Protein AF-A0A3M1EVA7-F1 (afdb_monomer_lite)

Radius of gyration: 41.2 Å; chains: 1; bounding box: 86×58×119 Å

Sequence (160 aa):
MSAQLETLSRLSRLRRQELVERRVLRLIFLGLVVLSLAGLLYLTQASAVTTTTYEIQELQRQAQRLERRRDRLRADIARLTSPETVQARARALGFRASPPAEFLVVTEVPIMVQRPPTTSLPDRPPAPLEVLLSRTSNWLQTAMSLLPAPQRVEAGPAKP

pLDDT: mean 70.17, std 12.95, range [44.34, 92.75]

Structure (mmCIF, N/CA/C/O backbone):
data_AF-A0A3M1EVA7-F1
#
_entry.id   AF-A0A3M1EVA7-F1
#
loop_
_atom_site.group_PDB
_atom_site.id
_atom_site.type_symbol
_atom_site.label_atom_id
_atom_site.label_alt_id
_atom_site.label_comp_id
_atom_site.label_asym_id
_atom_site.label_entity_id
_atom_site.label_seq_id
_atom_site.pdbx_PDB_ins_code
_atom_site.Cartn_x
_atom_site.Cartn_y
_atom_site.Cartn_z
_atom_site.occupancy
_atom_site.B_iso_or_equiv
_atom_site.auth_seq_id
_atom_site.auth_comp_id
_atom_site.auth_asym_id
_atom_site.auth_atom_id
_atom_site.pdbx_PDB_model_num
ATOM 1 N N . MET A 1 1 ? 55.653 12.501 -69.036 1.00 51.69 1 MET A N 1
ATOM 2 C CA . MET A 1 1 ? 55.215 11.189 -68.495 1.00 51.69 1 MET A CA 1
ATOM 3 C C . MET A 1 1 ? 54.970 11.188 -66.977 1.00 51.69 1 MET A C 1
ATOM 5 O O . MET A 1 1 ? 54.458 10.204 -66.473 1.00 51.69 1 MET A O 1
ATOM 9 N N . SER A 1 2 ? 55.236 12.277 -66.244 1.00 55.84 2 SER A N 1
ATOM 10 C CA . SER A 1 2 ? 54.986 12.394 -64.793 1.00 55.84 2 SER A CA 1
ATOM 11 C C . SER A 1 2 ? 53.547 12.794 -64.415 1.00 55.84 2 SER A C 1
ATOM 13 O O . SER A 1 2 ? 53.065 12.395 -63.362 1.00 55.84 2 SER A O 1
ATOM 15 N N . ALA A 1 3 ? 52.816 13.502 -65.285 1.00 57.91 3 ALA A N 1
ATOM 16 C CA . ALA A 1 3 ? 51.458 13.990 -64.990 1.00 57.91 3 ALA A CA 1
ATOM 17 C C . ALA A 1 3 ? 50.367 12.894 -64.964 1.00 57.91 3 ALA A C 1
ATOM 19 O O . ALA A 1 3 ? 49.318 13.071 -64.352 1.00 57.91 3 ALA A O 1
ATOM 20 N N . GLN A 1 4 ? 50.605 11.744 -65.607 1.00 57.19 4 GLN A N 1
ATOM 21 C CA . GLN A 1 4 ? 49.646 10.628 -65.643 1.00 57.19 4 GLN A CA 1
ATOM 22 C C . GLN A 1 4 ? 49.675 9.764 -64.372 1.00 57.19 4 GLN A C 1
ATOM 24 O O . GLN A 1 4 ? 48.725 9.036 -64.099 1.00 57.19 4 GLN A O 1
ATOM 29 N N . LEU A 1 5 ? 50.744 9.853 -63.574 1.00 52.75 5 LEU A N 1
ATOM 30 C CA . LEU A 1 5 ? 50.867 9.093 -62.328 1.00 52.75 5 LEU A CA 1
ATOM 31 C C . LEU A 1 5 ? 50.160 9.787 -61.152 1.00 52.75 5 LEU A C 1
ATOM 33 O O . LEU A 1 5 ? 49.700 9.115 -60.230 1.00 52.75 5 LEU A O 1
ATOM 37 N N . GLU A 1 6 ? 49.978 11.110 -61.198 1.00 59.09 6 GLU A N 1
ATOM 38 C CA . GLU A 1 6 ? 49.252 11.841 -60.150 1.00 59.09 6 GLU A CA 1
ATOM 39 C C . GLU A 1 6 ? 47.734 11.642 -60.224 1.00 59.09 6 GLU A C 1
ATOM 41 O O . GLU A 1 6 ? 47.069 11.517 -59.189 1.00 59.09 6 GLU A O 1
ATOM 46 N N . THR A 1 7 ? 47.173 11.546 -61.432 1.00 60.09 7 THR A N 1
ATOM 47 C CA . THR A 1 7 ? 45.721 11.422 -61.645 1.00 60.09 7 THR A CA 1
ATOM 48 C C . THR A 1 7 ? 45.166 10.085 -61.156 1.00 60.09 7 THR A C 1
ATOM 50 O O . THR A 1 7 ? 44.075 10.041 -60.583 1.00 60.09 7 THR A O 1
ATOM 53 N N . LEU A 1 8 ? 45.940 9.004 -61.272 1.00 55.94 8 LEU A N 1
ATOM 54 C CA . LEU A 1 8 ? 45.525 7.670 -60.826 1.00 55.94 8 LEU A CA 1
ATOM 55 C C . LEU A 1 8 ? 45.467 7.538 -59.294 1.00 55.94 8 LEU A C 1
ATOM 57 O O . LEU A 1 8 ? 44.672 6.760 -58.766 1.00 55.94 8 LEU A O 1
ATOM 61 N N . SER A 1 9 ? 46.237 8.345 -58.559 1.00 60.62 9 SER A N 1
ATOM 62 C CA . SER A 1 9 ? 46.276 8.297 -57.090 1.00 60.62 9 SER A CA 1
ATOM 63 C C . SER A 1 9 ? 45.097 9.009 -56.405 1.00 60.62 9 SER A C 1
ATOM 65 O O . SER A 1 9 ? 44.775 8.711 -55.250 1.00 60.62 9 SER A O 1
ATOM 67 N N . ARG A 1 10 ? 44.429 9.937 -57.105 1.00 58.75 10 ARG A N 1
ATOM 68 C CA . ARG A 1 10 ? 43.279 10.689 -56.569 1.00 58.75 10 ARG A CA 1
ATOM 69 C C . ARG A 1 10 ? 41.976 9.896 -56.639 1.00 58.75 10 ARG A C 1
ATOM 71 O O . ARG A 1 10 ? 41.133 10.026 -55.756 1.00 58.75 10 ARG A O 1
ATOM 78 N N . LEU A 1 11 ? 41.834 9.026 -57.636 1.00 57.16 11 LEU A N 1
ATOM 79 C CA . LEU A 1 11 ? 40.595 8.282 -57.881 1.00 57.16 11 LEU A CA 1
ATOM 80 C C . LEU A 1 11 ? 40.345 7.148 -56.872 1.00 57.16 11 LEU A C 1
ATOM 82 O O . LEU A 1 11 ? 39.197 6.786 -56.624 1.00 57.16 11 LEU A O 1
ATOM 86 N N . SER A 1 12 ? 41.385 6.609 -56.229 1.00 58.38 12 SER A N 1
ATOM 87 C CA . SER A 1 12 ? 41.237 5.476 -55.301 1.00 58.38 12 SER A CA 1
ATOM 88 C C . SER A 1 12 ? 40.763 5.867 -53.895 1.00 58.38 12 SER A C 1
ATOM 90 O O . SER A 1 12 ? 40.215 5.024 -53.180 1.00 58.38 12 SER A O 1
ATOM 92 N N . ARG A 1 13 ? 40.915 7.136 -53.489 1.00 56.66 13 ARG A N 1
ATOM 93 C CA . ARG A 1 13 ? 40.518 7.602 -52.144 1.00 56.66 13 ARG A CA 1
ATOM 94 C C . ARG A 1 13 ? 39.012 7.808 -51.999 1.00 56.66 13 ARG A C 1
ATOM 96 O O . ARG A 1 13 ? 38.491 7.664 -50.899 1.00 56.66 13 ARG A O 1
ATOM 103 N N . LEU A 1 14 ? 38.309 8.054 -53.102 1.00 55.19 14 LEU A N 1
ATOM 104 C CA . LEU A 1 14 ? 36.872 8.338 -53.085 1.00 55.19 14 LEU A CA 1
ATOM 105 C C . LEU A 1 14 ? 36.014 7.068 -52.944 1.00 55.19 14 LEU A C 1
ATOM 107 O O . LEU A 1 14 ? 34.933 7.113 -52.372 1.00 55.19 14 LEU A O 1
ATOM 111 N N . ARG A 1 15 ? 36.516 5.896 -53.362 1.00 54.28 15 ARG A N 1
ATOM 112 C CA . ARG A 1 15 ? 35.738 4.640 -53.326 1.00 54.28 15 ARG A CA 1
ATOM 113 C C . ARG A 1 15 ? 35.683 3.972 -51.947 1.00 54.28 15 ARG A C 1
ATOM 115 O O . ARG A 1 15 ? 34.758 3.219 -51.662 1.00 54.28 15 ARG A O 1
ATOM 122 N N . ARG A 1 16 ? 36.665 4.238 -51.074 1.00 52.88 16 ARG A N 1
ATOM 123 C CA . ARG A 1 16 ? 36.650 3.747 -49.680 1.00 52.88 16 ARG A CA 1
ATOM 124 C C . ARG A 1 16 ? 35.716 4.555 -48.774 1.00 52.88 16 ARG A C 1
ATOM 126 O O . ARG A 1 16 ? 35.327 4.030 -47.735 1.00 52.88 16 ARG A O 1
ATOM 133 N N . GLN A 1 17 ? 35.340 5.781 -49.151 1.00 53.94 17 GLN A N 1
ATOM 134 C CA . GLN A 1 17 ? 34.473 6.625 -48.322 1.00 53.94 17 GLN A CA 1
ATOM 135 C C . GLN A 1 17 ? 33.008 6.165 -48.335 1.00 53.94 17 GLN A C 1
ATOM 137 O O . GLN A 1 17 ? 32.419 6.054 -47.263 1.00 53.94 17 GLN A O 1
ATOM 142 N N . GLU A 1 18 ? 32.458 5.754 -49.485 1.00 54.94 18 GLU A N 1
ATOM 143 C CA . GLU A 1 18 ? 31.036 5.361 -49.580 1.00 54.94 18 GLU A CA 1
ATOM 144 C C . GLU A 1 18 ? 30.661 4.152 -48.700 1.00 54.94 18 GLU A C 1
ATOM 146 O O . GLU A 1 18 ? 29.542 4.041 -48.194 1.00 54.94 18 GLU A O 1
ATOM 151 N N . LEU A 1 19 ? 31.595 3.219 -48.493 1.00 54.34 19 LEU A N 1
ATOM 152 C CA . LEU A 1 19 ? 31.342 2.012 -47.699 1.00 54.34 19 LEU A CA 1
ATOM 153 C C . LEU A 1 19 ? 31.476 2.265 -46.195 1.00 54.34 19 LEU A C 1
ATOM 155 O O . LEU A 1 19 ? 30.742 1.662 -45.405 1.00 54.34 19 LEU A O 1
ATOM 159 N N . VAL A 1 20 ? 32.388 3.159 -45.797 1.00 58.84 20 VAL A N 1
ATOM 160 C CA . VAL A 1 20 ? 32.536 3.574 -44.398 1.00 58.84 20 VAL A CA 1
ATOM 161 C C . VAL A 1 20 ? 31.339 4.423 -43.986 1.00 58.84 20 VAL A C 1
ATOM 163 O O . VAL A 1 20 ? 30.778 4.158 -42.926 1.00 58.84 20 VAL A O 1
ATOM 166 N N . GLU A 1 21 ? 30.859 5.329 -44.842 1.00 63.62 21 GLU A N 1
ATOM 167 C CA . GLU A 1 21 ? 29.641 6.106 -44.577 1.00 63.62 21 GLU A CA 1
ATOM 168 C C . GLU A 1 21 ? 28.433 5.204 -44.334 1.00 63.62 21 GLU A C 1
ATOM 170 O O . GLU A 1 21 ? 27.776 5.328 -43.306 1.00 63.62 21 GLU A O 1
ATOM 175 N N . ARG A 1 22 ? 28.180 4.209 -45.195 1.00 70.44 22 ARG A N 1
ATOM 176 C CA . ARG A 1 22 ? 27.049 3.279 -44.999 1.00 70.44 22 ARG A CA 1
ATOM 177 C C . ARG A 1 22 ? 27.186 2.403 -43.754 1.00 70.44 22 ARG A C 1
ATOM 179 O O . ARG A 1 22 ? 26.182 1.896 -43.246 1.00 70.44 22 ARG A O 1
ATOM 186 N N . ARG A 1 23 ? 28.411 2.143 -43.290 1.00 77.06 23 ARG A N 1
ATOM 187 C CA . ARG A 1 23 ? 28.658 1.366 -42.066 1.00 77.06 23 ARG A CA 1
ATOM 188 C C . ARG A 1 23 ? 28.474 2.236 -40.826 1.00 77.06 23 ARG A C 1
ATOM 190 O O . ARG A 1 23 ? 27.813 1.801 -39.890 1.00 77.06 23 ARG A O 1
ATOM 197 N N . VAL A 1 24 ? 28.983 3.463 -40.857 1.00 82.88 24 VAL A N 1
ATOM 198 C CA . VAL A 1 24 ? 28.840 4.447 -39.779 1.00 82.88 24 VAL A CA 1
ATOM 199 C C . VAL A 1 24 ? 27.384 4.894 -39.648 1.00 82.88 24 VAL A C 1
ATOM 201 O O . VAL A 1 24 ? 26.859 4.855 -38.541 1.00 82.88 24 VAL A O 1
ATOM 204 N N . LEU A 1 25 ? 26.681 5.182 -40.751 1.00 83.19 25 LEU A N 1
ATOM 205 C CA . LEU A 1 25 ? 25.242 5.478 -40.726 1.00 83.19 25 LEU A CA 1
ATOM 206 C C . LEU A 1 25 ? 24.436 4.325 -40.123 1.00 83.19 25 LEU A C 1
ATOM 208 O O . LEU A 1 25 ? 23.551 4.565 -39.309 1.00 83.19 25 LEU A O 1
ATOM 212 N N . ARG A 1 26 ? 24.747 3.070 -40.482 1.00 86.62 26 ARG A N 1
ATOM 213 C CA . ARG A 1 26 ? 24.067 1.906 -39.891 1.00 86.62 26 ARG A CA 1
ATOM 214 C C . ARG A 1 26 ? 24.324 1.779 -38.394 1.00 86.62 26 ARG A C 1
ATOM 216 O O . ARG A 1 26 ? 23.392 1.465 -37.664 1.00 86.62 26 ARG A O 1
ATOM 223 N N . LEU A 1 27 ? 25.550 2.030 -37.935 1.00 88.62 27 LEU A N 1
ATOM 224 C CA . LEU A 1 27 ? 25.883 1.989 -36.509 1.00 88.62 27 LEU A CA 1
ATOM 225 C C . LEU A 1 27 ? 25.200 3.116 -35.728 1.00 88.62 27 LEU A C 1
ATOM 227 O O . LEU A 1 27 ? 24.665 2.861 -34.655 1.00 88.62 27 LEU A O 1
ATOM 231 N N . ILE A 1 28 ? 25.160 4.330 -36.282 1.00 90.31 28 ILE A N 1
ATOM 232 C CA . ILE A 1 28 ? 24.445 5.464 -35.683 1.00 90.31 28 ILE A CA 1
ATOM 233 C C . ILE A 1 28 ? 22.948 5.164 -35.612 1.00 90.31 28 ILE A C 1
ATOM 235 O O . ILE A 1 28 ? 22.348 5.341 -34.558 1.00 90.31 28 ILE A O 1
ATOM 239 N N . PHE A 1 29 ? 22.354 4.661 -36.697 1.00 91.94 29 PHE A N 1
ATOM 240 C CA . PHE A 1 29 ? 20.937 4.303 -36.729 1.00 91.94 29 PHE A CA 1
ATOM 241 C C . PHE A 1 29 ? 20.609 3.204 -35.715 1.00 91.94 29 PHE A C 1
ATOM 243 O O . PHE A 1 29 ? 19.659 3.342 -34.951 1.00 91.94 29 PHE A O 1
ATOM 250 N N . LEU A 1 30 ? 21.428 2.150 -35.644 1.00 90.94 30 LEU A N 1
ATOM 251 C CA . LEU A 1 30 ? 21.266 1.088 -34.652 1.00 90.94 30 LEU A CA 1
ATOM 252 C C . LEU A 1 30 ? 21.391 1.633 -33.223 1.00 90.94 30 LEU A C 1
ATOM 254 O O . LEU A 1 30 ? 20.573 1.298 -32.372 1.00 90.94 30 LEU A O 1
ATOM 258 N N . GLY A 1 31 ? 22.368 2.508 -32.970 1.00 92.75 31 GLY A N 1
ATOM 259 C CA . GLY A 1 31 ? 22.528 3.184 -31.684 1.00 92.75 31 GLY A CA 1
ATOM 260 C C . GLY A 1 31 ? 21.310 4.030 -31.314 1.00 92.75 31 GLY A C 1
ATOM 261 O O . GLY A 1 31 ? 20.834 3.948 -30.184 1.00 92.75 31 GLY A O 1
ATOM 262 N N . LEU A 1 32 ? 20.753 4.778 -32.272 1.00 92.75 32 LEU A N 1
ATOM 263 C CA . LEU A 1 32 ? 19.539 5.571 -32.079 1.00 92.75 32 LEU A CA 1
ATOM 264 C C . LEU A 1 32 ? 18.326 4.691 -31.771 1.00 92.75 32 LEU A C 1
ATOM 266 O O . LEU A 1 32 ? 17.549 5.021 -30.881 1.00 92.75 32 LEU A O 1
ATOM 270 N N . VAL A 1 33 ? 18.172 3.571 -32.482 1.00 91.06 33 VAL A N 1
ATOM 271 C CA . VAL A 1 33 ? 17.088 2.609 -32.249 1.00 91.06 33 VAL A CA 1
ATOM 272 C C . VAL A 1 33 ? 17.212 2.003 -30.858 1.00 91.06 33 VAL A C 1
ATOM 274 O O . VAL A 1 33 ? 16.230 1.994 -30.129 1.00 91.06 33 VAL A O 1
ATOM 277 N N . VAL A 1 34 ? 18.403 1.556 -30.451 1.00 90.69 34 VAL A N 1
ATOM 278 C CA . VAL A 1 34 ? 18.630 0.997 -29.107 1.00 90.69 34 VAL A CA 1
ATOM 279 C C . VAL A 1 34 ? 18.372 2.044 -28.025 1.00 90.69 34 VAL A C 1
ATOM 281 O O . VAL A 1 34 ? 17.703 1.740 -27.042 1.00 90.69 34 VAL A O 1
ATOM 284 N N . LEU A 1 35 ? 18.843 3.279 -28.209 1.00 91.25 35 LEU A N 1
ATOM 285 C CA . LEU A 1 35 ? 18.621 4.365 -27.256 1.00 91.25 35 LEU A CA 1
ATOM 286 C C . LEU A 1 35 ? 17.143 4.763 -27.181 1.00 91.25 35 LEU A C 1
ATOM 288 O O . LEU A 1 35 ? 16.625 4.989 -26.093 1.00 91.25 35 LEU A O 1
ATOM 292 N N . SER A 1 36 ? 16.450 4.806 -28.319 1.00 87.94 36 SER A N 1
ATOM 293 C CA . SER A 1 36 ? 15.012 5.061 -28.384 1.00 87.94 36 SER A CA 1
ATOM 294 C C . SER A 1 36 ? 14.224 3.930 -27.729 1.00 87.94 36 SER A C 1
ATOM 296 O O . SER A 1 36 ? 13.310 4.207 -26.964 1.00 87.94 36 SER A O 1
ATOM 298 N N . LEU A 1 37 ? 14.619 2.672 -27.937 1.00 85.00 37 LEU A N 1
ATOM 299 C CA . LEU A 1 37 ? 13.996 1.511 -27.307 1.00 85.00 37 LEU A CA 1
ATOM 300 C C . LEU A 1 37 ? 14.245 1.492 -25.796 1.00 85.00 37 LEU A C 1
ATOM 302 O O . LEU A 1 37 ? 13.322 1.221 -25.036 1.00 85.00 37 LEU A O 1
ATOM 306 N N . ALA A 1 38 ? 15.455 1.837 -25.350 1.00 82.69 38 ALA A N 1
ATOM 307 C CA . ALA A 1 38 ? 15.786 2.002 -23.937 1.00 82.69 38 ALA A CA 1
ATOM 308 C C . ALA A 1 38 ? 15.018 3.175 -23.312 1.00 82.69 38 ALA A C 1
ATOM 310 O O . ALA A 1 38 ? 14.510 3.051 -22.203 1.00 82.69 38 ALA A O 1
ATOM 311 N N . GLY A 1 39 ? 14.879 4.285 -24.040 1.00 81.75 39 GLY A N 1
ATOM 312 C CA . GLY A 1 39 ? 14.083 5.441 -23.642 1.00 81.75 39 GLY A CA 1
ATOM 313 C C . GLY A 1 39 ? 12.595 5.116 -23.552 1.00 81.75 39 GLY A C 1
ATOM 314 O O . GLY A 1 39 ? 11.966 5.472 -22.565 1.00 81.75 39 GLY A O 1
ATOM 315 N N . LEU A 1 40 ? 12.039 4.380 -24.519 1.00 79.12 40 LEU A N 1
ATOM 316 C CA . LEU A 1 40 ? 10.664 3.878 -24.478 1.00 79.12 40 LEU A CA 1
ATOM 317 C C . LEU A 1 40 ? 10.480 2.895 -23.327 1.00 79.12 40 LEU A C 1
ATOM 319 O O . LEU A 1 40 ? 9.498 3.000 -22.607 1.00 79.12 40 LEU A O 1
ATOM 323 N N . LEU A 1 41 ? 11.423 1.978 -23.110 1.00 74.50 41 LEU A N 1
ATOM 324 C CA . LEU A 1 41 ? 11.364 1.026 -22.006 1.00 74.50 41 LEU A CA 1
ATOM 325 C C . LEU A 1 41 ? 11.404 1.754 -20.658 1.00 74.50 41 LEU A C 1
ATOM 327 O O . LEU A 1 41 ? 10.577 1.484 -19.791 1.00 74.50 41 LEU A O 1
ATOM 331 N N . TYR A 1 42 ? 12.292 2.736 -20.510 1.00 74.00 42 TYR A N 1
ATOM 332 C CA . TYR A 1 42 ? 12.360 3.611 -19.342 1.00 74.00 42 TYR A CA 1
ATOM 333 C C . TYR A 1 42 ? 11.072 4.423 -19.166 1.00 74.00 42 TYR A C 1
ATOM 335 O O . TYR A 1 42 ? 10.550 4.526 -18.060 1.00 74.00 42 TYR A O 1
ATOM 343 N N . LEU A 1 43 ? 10.495 4.931 -20.256 1.00 62.75 43 LEU A N 1
ATOM 344 C CA . LEU A 1 43 ? 9.239 5.673 -20.229 1.00 62.75 43 LEU A CA 1
ATOM 345 C C . LEU A 1 43 ? 8.048 4.767 -19.895 1.00 62.75 43 LEU A C 1
ATOM 347 O O . LEU A 1 43 ? 7.146 5.198 -19.185 1.00 62.75 43 LEU A O 1
ATOM 351 N N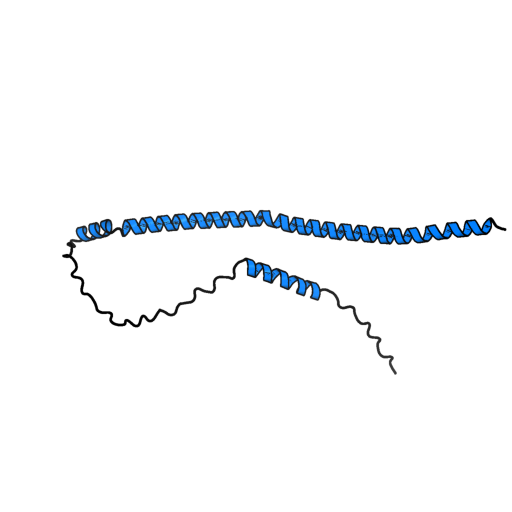 . THR A 1 44 ? 8.047 3.504 -20.329 1.00 59.59 44 THR A N 1
ATOM 352 C CA . THR A 1 44 ? 7.045 2.507 -19.919 1.00 59.59 44 THR A CA 1
ATOM 353 C C . THR A 1 44 ? 7.232 2.072 -18.466 1.00 59.59 44 THR A C 1
ATOM 355 O O . THR A 1 44 ? 6.235 1.890 -17.771 1.00 59.59 44 THR A O 1
ATOM 358 N N . GLN A 1 45 ? 8.472 2.008 -17.958 1.00 47.84 45 GLN A N 1
ATOM 359 C CA . GLN A 1 45 ? 8.735 1.843 -16.523 1.00 47.84 45 GLN A CA 1
ATOM 360 C C . GLN A 1 45 ? 8.220 3.049 -15.726 1.00 47.84 45 GLN A C 1
ATOM 362 O O . GLN A 1 45 ? 7.581 2.864 -14.695 1.00 47.84 45 GLN A O 1
ATOM 367 N N . ALA A 1 46 ? 8.410 4.272 -16.231 1.00 52.66 46 ALA A N 1
ATOM 368 C CA . ALA A 1 46 ? 7.860 5.486 -15.631 1.00 52.66 46 ALA A CA 1
ATOM 369 C C . ALA A 1 46 ? 6.325 5.569 -15.760 1.00 52.66 46 ALA A C 1
ATOM 371 O O . ALA A 1 46 ? 5.660 6.096 -14.872 1.00 52.66 46 ALA A O 1
ATOM 372 N N . SER A 1 47 ? 5.740 4.998 -16.816 1.00 44.34 47 SER A N 1
ATOM 373 C CA . SER A 1 47 ? 4.286 5.008 -17.051 1.00 44.34 47 SER A CA 1
ATOM 374 C C . SER A 1 47 ? 3.538 3.951 -16.233 1.00 44.34 47 SER A C 1
ATOM 376 O O . SER A 1 47 ? 2.342 4.099 -15.994 1.00 44.34 47 SER A O 1
ATOM 378 N N . ALA A 1 48 ? 4.226 2.923 -15.723 1.00 45.97 48 ALA A N 1
ATOM 379 C CA . ALA A 1 48 ? 3.657 1.991 -14.747 1.00 45.97 48 ALA A CA 1
ATOM 380 C C . ALA A 1 48 ? 3.507 2.609 -13.338 1.00 45.97 48 ALA A C 1
ATOM 382 O O . ALA A 1 48 ? 2.837 2.039 -12.474 1.00 45.97 48 ALA A O 1
ATOM 383 N N . VAL A 1 49 ? 4.089 3.789 -13.089 1.00 47.53 49 VAL A N 1
ATOM 384 C CA . VAL A 1 49 ? 4.010 4.472 -11.787 1.00 47.53 49 VAL A CA 1
ATOM 385 C C . VAL A 1 49 ? 2.667 5.189 -11.597 1.00 47.53 49 VAL A C 1
ATOM 387 O O . VAL A 1 49 ? 2.225 5.374 -10.462 1.00 47.53 49 VAL A O 1
ATOM 390 N N . THR A 1 50 ? 1.952 5.535 -12.670 1.00 46.06 50 THR A N 1
ATOM 391 C CA . THR A 1 50 ? 0.709 6.312 -12.545 1.00 46.06 50 THR A CA 1
ATOM 392 C C . THR A 1 50 ? -0.490 5.454 -12.135 1.00 46.06 50 THR A C 1
ATOM 394 O O . THR A 1 50 ? -1.245 5.874 -11.266 1.00 46.06 50 THR A O 1
ATOM 397 N N . THR A 1 51 ? -0.652 4.232 -12.649 1.00 49.44 51 THR A N 1
ATOM 398 C CA . THR A 1 51 ? -1.755 3.330 -12.246 1.00 49.44 51 THR A CA 1
ATOM 399 C C . THR A 1 51 ? -1.499 2.634 -10.909 1.00 49.44 51 THR A C 1
ATOM 401 O O . THR A 1 51 ? -2.407 2.548 -10.083 1.00 49.44 51 THR A O 1
ATOM 404 N N . THR A 1 52 ? -0.252 2.241 -10.631 1.00 54.16 52 THR A N 1
ATOM 405 C CA . THR A 1 52 ? 0.119 1.575 -9.367 1.00 54.16 52 THR A CA 1
ATOM 406 C C . THR A 1 52 ? -0.063 2.500 -8.155 1.00 54.16 52 THR A C 1
ATOM 408 O O . THR A 1 52 ? -0.464 2.060 -7.080 1.00 54.16 52 THR A O 1
ATOM 411 N N . THR A 1 53 ? 0.158 3.810 -8.320 1.00 58.66 53 THR A N 1
ATOM 412 C CA . THR A 1 53 ? -0.033 4.785 -7.232 1.00 58.66 53 THR A CA 1
ATOM 413 C C . THR A 1 53 ? -1.504 4.917 -6.825 1.00 58.66 53 THR A C 1
ATOM 415 O O . THR A 1 53 ? -1.794 5.027 -5.634 1.00 58.66 53 THR A O 1
ATOM 418 N N . TYR A 1 54 ? -2.444 4.858 -7.775 1.00 61.56 54 TYR A N 1
ATOM 419 C CA . TYR A 1 54 ? -3.874 4.931 -7.455 1.00 61.56 54 TYR A CA 1
ATOM 420 C C . TYR A 1 54 ? -4.364 3.694 -6.702 1.00 61.56 54 TYR A C 1
ATOM 422 O O . TYR A 1 54 ? -5.088 3.835 -5.717 1.00 61.56 54 TYR A O 1
ATOM 430 N N . GLU A 1 55 ? -3.933 2.498 -7.105 1.00 66.38 55 GLU A N 1
ATOM 431 C CA . GLU A 1 55 ? -4.291 1.260 -6.404 1.00 66.38 55 GLU A CA 1
ATOM 432 C C . GLU A 1 55 ? -3.722 1.228 -4.981 1.00 66.38 55 GLU A C 1
ATOM 434 O O . GLU A 1 55 ? -4.436 0.894 -4.035 1.00 66.38 55 GLU A O 1
ATOM 439 N N . ILE A 1 56 ? -2.472 1.666 -4.794 1.00 73.44 56 ILE A N 1
ATOM 440 C CA . ILE A 1 56 ? -1.861 1.783 -3.463 1.00 73.44 56 ILE A CA 1
ATOM 441 C C . ILE A 1 56 ? -2.630 2.787 -2.597 1.00 73.44 56 ILE A C 1
ATOM 443 O O . ILE A 1 56 ? -2.919 2.496 -1.434 1.00 73.44 56 ILE A O 1
ATOM 447 N N . GLN A 1 57 ? -2.990 3.953 -3.139 1.00 70.00 57 GLN A N 1
ATOM 448 C CA . GLN A 1 57 ? -3.755 4.955 -2.394 1.00 70.00 57 GLN A CA 1
ATOM 449 C C . GLN A 1 57 ? -5.149 4.447 -2.015 1.00 70.00 57 GLN A C 1
ATOM 451 O O . GLN A 1 57 ? -5.610 4.700 -0.899 1.00 70.00 57 GLN A O 1
ATOM 456 N N . GLU A 1 58 ? -5.823 3.716 -2.902 1.00 81.88 58 GLU A N 1
ATOM 457 C CA . GLU A 1 58 ? -7.140 3.157 -2.603 1.00 81.88 58 GLU A CA 1
ATOM 458 C C . GLU A 1 58 ? -7.057 2.055 -1.539 1.00 81.88 58 GLU A C 1
ATOM 460 O O . GLU A 1 58 ? -7.822 2.080 -0.571 1.00 81.88 58 GLU A O 1
ATOM 465 N N . LEU A 1 59 ? -6.071 1.157 -1.629 1.00 82.44 59 LEU A N 1
ATOM 466 C CA . LEU A 1 59 ? -5.825 0.132 -0.610 1.00 82.44 59 LEU A CA 1
ATOM 467 C C . LEU A 1 59 ? -5.470 0.744 0.754 1.00 82.44 59 LEU A C 1
ATOM 469 O O . LEU A 1 59 ? -5.984 0.300 1.782 1.00 82.44 59 LEU A O 1
ATOM 473 N N . GLN A 1 60 ? -4.665 1.809 0.787 1.00 82.62 60 GLN A N 1
ATOM 474 C CA . GLN A 1 60 ? -4.355 2.536 2.025 1.00 82.62 60 GLN A CA 1
ATOM 475 C C . GLN A 1 60 ? -5.600 3.188 2.638 1.00 82.62 60 GLN A C 1
ATOM 477 O O . GLN A 1 60 ? -5.812 3.104 3.852 1.00 82.62 60 GLN A O 1
ATOM 482 N N . ARG A 1 61 ? -6.467 3.792 1.817 1.00 88.62 61 ARG A N 1
ATOM 483 C CA . ARG A 1 61 ? -7.748 4.345 2.289 1.00 88.62 61 ARG A CA 1
ATOM 484 C C . ARG A 1 61 ? -8.659 3.250 2.833 1.00 88.62 61 ARG A C 1
ATOM 486 O O . ARG A 1 61 ? -9.312 3.455 3.857 1.00 88.62 61 ARG A O 1
ATOM 493 N N . GLN A 1 62 ? -8.713 2.089 2.184 1.00 87.69 62 GLN A N 1
ATOM 494 C CA . GLN A 1 62 ? -9.472 0.936 2.674 1.00 87.69 62 GLN A CA 1
ATOM 495 C C . GLN A 1 62 ? -8.937 0.440 4.020 1.00 87.69 62 GLN A C 1
ATOM 497 O O . GLN A 1 62 ? -9.726 0.301 4.956 1.00 87.69 62 GLN A O 1
ATOM 502 N N . ALA A 1 63 ? -7.621 0.272 4.156 1.00 85.69 63 ALA A N 1
ATOM 503 C CA . ALA A 1 63 ? -6.985 -0.115 5.412 1.00 85.69 63 ALA A CA 1
ATOM 504 C C . ALA A 1 63 ? -7.308 0.871 6.548 1.00 85.69 63 ALA A C 1
ATOM 506 O O . ALA A 1 63 ? -7.795 0.455 7.599 1.00 85.69 63 ALA A O 1
ATOM 507 N N . GLN A 1 64 ? -7.166 2.180 6.308 1.00 90.00 64 GLN A N 1
ATOM 508 C CA . GLN A 1 64 ? -7.517 3.202 7.301 1.00 90.00 64 GLN A CA 1
ATOM 509 C C . GLN A 1 64 ? -9.002 3.171 7.686 1.00 90.00 64 GLN A C 1
ATOM 511 O O . GLN A 1 64 ? -9.344 3.358 8.856 1.00 90.00 64 GLN A O 1
ATOM 516 N N . ARG A 1 65 ? -9.911 2.933 6.729 1.00 91.12 65 ARG A N 1
ATOM 517 C CA . ARG A 1 65 ? -11.349 2.791 7.018 1.00 91.12 65 ARG A CA 1
ATOM 518 C C . ARG A 1 65 ? -11.628 1.577 7.906 1.00 91.12 65 ARG A C 1
ATOM 520 O O . ARG A 1 65 ? -12.417 1.687 8.847 1.00 91.12 65 ARG A O 1
ATOM 527 N N . LEU A 1 66 ? -10.983 0.445 7.631 1.00 90.88 66 LEU A N 1
ATOM 528 C CA . LEU A 1 66 ? -11.127 -0.773 8.431 1.00 90.88 66 LEU A CA 1
ATOM 529 C C . LEU A 1 66 ? -10.570 -0.595 9.846 1.00 90.88 66 LEU A C 1
ATOM 531 O O . LEU A 1 66 ? -11.220 -1.000 10.808 1.00 90.88 66 LEU A O 1
ATOM 535 N N . GLU A 1 67 ? -9.415 0.046 9.984 1.00 87.38 67 GLU A N 1
ATOM 536 C CA . GLU A 1 67 ? -8.774 0.264 11.281 1.00 87.38 67 GLU A CA 1
ATOM 537 C C . GLU A 1 67 ? -9.621 1.163 12.188 1.00 87.38 67 GLU A C 1
ATOM 539 O O . GLU A 1 67 ? -9.940 0.781 13.315 1.00 87.38 67 GLU A O 1
ATOM 544 N N . ARG A 1 68 ? -10.146 2.271 11.648 1.00 89.31 68 ARG A N 1
ATOM 545 C CA . ARG A 1 68 ? -11.110 3.124 12.367 1.00 89.31 68 ARG A CA 1
ATOM 546 C C . ARG A 1 68 ? -12.353 2.350 12.808 1.00 89.31 68 ARG A C 1
ATOM 548 O O . ARG A 1 68 ? -12.864 2.570 13.906 1.00 89.31 68 ARG A O 1
ATOM 555 N N . ARG A 1 69 ? -12.858 1.441 11.965 1.00 89.19 69 ARG A N 1
ATOM 556 C CA . ARG A 1 69 ? -14.029 0.618 12.299 1.00 89.19 69 ARG A CA 1
ATOM 557 C C . ARG A 1 69 ? -13.716 -0.380 13.410 1.00 89.19 69 ARG A C 1
ATOM 559 O O . ARG A 1 69 ? -14.532 -0.537 14.316 1.00 89.19 69 ARG A O 1
ATOM 566 N N . ARG A 1 70 ? -12.543 -1.014 13.369 1.00 87.50 70 ARG A N 1
ATOM 567 C CA . ARG A 1 70 ? -12.065 -1.911 14.429 1.00 87.50 70 ARG A CA 1
ATOM 568 C C . ARG A 1 70 ? -11.962 -1.174 15.760 1.00 87.50 70 ARG A C 1
ATOM 570 O O . ARG A 1 70 ? -12.436 -1.685 16.770 1.00 87.50 70 ARG A O 1
ATOM 577 N N . ASP A 1 71 ? -11.364 0.009 15.760 1.00 86.44 71 ASP A N 1
ATOM 578 C CA . ASP A 1 71 ? -11.132 0.764 16.990 1.00 86.44 71 ASP A CA 1
ATOM 579 C C . ASP A 1 71 ? -12.446 1.271 17.594 1.00 86.44 71 ASP A C 1
ATOM 581 O O . ASP A 1 71 ? -12.642 1.175 18.805 1.00 86.44 71 ASP A O 1
ATOM 585 N N . ARG A 1 72 ? -13.405 1.681 16.753 1.00 91.06 72 ARG A N 1
ATOM 586 C CA . ARG A 1 72 ? -14.771 1.988 17.198 1.00 91.06 72 ARG A CA 1
ATOM 587 C C . ARG A 1 72 ? -15.449 0.779 17.844 1.00 91.06 72 ARG A C 1
ATOM 589 O O . ARG A 1 72 ? -15.948 0.894 18.955 1.00 91.06 72 ARG A O 1
ATOM 596 N N . LEU A 1 73 ? -15.412 -0.384 17.191 1.00 88.94 73 LEU A N 1
ATOM 597 C CA . LEU A 1 73 ? -16.002 -1.611 17.739 1.00 88.94 73 LEU A CA 1
ATOM 598 C C . LEU A 1 73 ? -15.345 -2.026 19.061 1.00 88.94 73 LEU A C 1
ATOM 600 O O . LEU A 1 73 ? -16.035 -2.446 19.984 1.00 88.94 73 LEU A O 1
ATOM 604 N N . ARG A 1 74 ? -14.021 -1.882 19.185 1.00 82.75 74 ARG A N 1
ATOM 605 C CA . ARG A 1 74 ? -13.313 -2.133 20.449 1.00 82.75 74 ARG A CA 1
ATOM 606 C C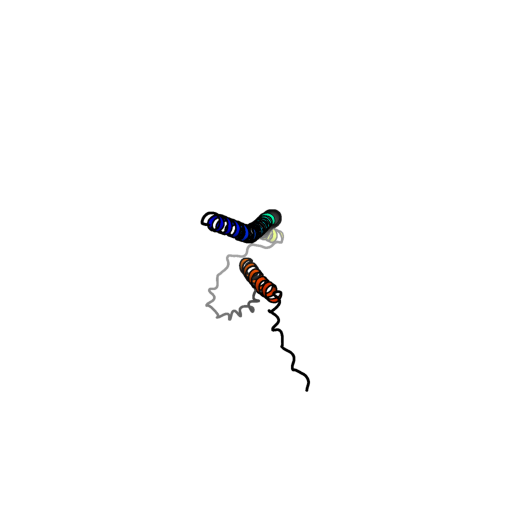 . ARG A 1 74 ? -13.755 -1.178 21.550 1.00 82.75 74 ARG A C 1
ATOM 608 O O . ARG A 1 74 ? -13.956 -1.626 22.675 1.00 82.75 74 ARG A O 1
ATOM 615 N N . ALA A 1 75 ? -13.930 0.104 21.237 1.00 86.81 75 ALA A N 1
ATOM 616 C CA . ALA A 1 75 ? -14.448 1.077 22.191 1.00 86.81 75 ALA A CA 1
ATOM 617 C C . ALA A 1 75 ? -15.886 0.738 22.621 1.00 86.81 75 ALA A C 1
ATOM 619 O O . ALA A 1 75 ? -16.202 0.828 23.807 1.00 86.81 75 ALA A O 1
ATOM 620 N N . ASP A 1 76 ? -16.732 0.290 21.692 1.00 85.44 76 ASP A N 1
ATOM 621 C CA . ASP A 1 76 ? -18.105 -0.133 21.988 1.00 85.44 76 ASP A CA 1
ATOM 622 C C . ASP A 1 76 ? -18.127 -1.381 22.888 1.00 85.44 76 ASP A C 1
ATOM 624 O O . ASP A 1 76 ? -18.851 -1.412 23.884 1.00 85.44 76 ASP A O 1
ATOM 628 N N . ILE A 1 77 ? -17.276 -2.378 22.614 1.00 84.25 77 ILE A N 1
ATOM 629 C CA . ILE A 1 77 ? -17.109 -3.560 23.476 1.00 84.25 77 ILE A CA 1
ATOM 630 C C . ILE A 1 77 ? -16.631 -3.150 24.867 1.00 84.25 77 ILE A C 1
ATOM 632 O O . ILE A 1 77 ? -17.187 -3.618 25.857 1.00 84.25 77 ILE A O 1
ATOM 636 N N . ALA A 1 78 ? -15.627 -2.277 24.960 1.00 82.44 78 ALA A N 1
ATOM 637 C CA . ALA A 1 78 ? -15.107 -1.810 26.240 1.00 82.44 78 ALA A CA 1
ATOM 638 C C . ALA A 1 78 ? -16.172 -1.057 27.049 1.00 82.44 78 ALA A C 1
ATOM 640 O O . ALA A 1 78 ? -16.236 -1.224 28.262 1.00 82.44 78 ALA A O 1
ATOM 641 N N . ARG A 1 79 ? -17.042 -0.278 26.390 1.00 78.25 79 ARG A N 1
ATOM 642 C CA . ARG A 1 79 ? -18.187 0.383 27.036 1.00 78.25 79 ARG A CA 1
ATOM 643 C C . ARG A 1 79 ? -19.211 -0.630 27.539 1.00 78.25 79 ARG A C 1
ATOM 645 O O . ARG A 1 79 ? -19.608 -0.557 28.693 1.00 78.25 79 ARG A O 1
ATOM 652 N N . LEU A 1 80 ? -19.612 -1.589 26.705 1.00 77.56 80 LEU A N 1
ATOM 653 C CA . LEU A 1 80 ? -20.622 -2.593 27.065 1.00 77.56 80 LEU A CA 1
ATOM 654 C C . LEU A 1 80 ? -20.127 -3.593 28.119 1.00 77.56 80 LEU A C 1
ATOM 656 O O . LEU A 1 80 ? -20.909 -4.069 28.938 1.00 77.56 80 LEU A O 1
ATOM 660 N N . THR A 1 81 ? -18.832 -3.899 28.095 1.00 73.50 81 THR A N 1
ATOM 661 C CA . THR A 1 81 ? -18.162 -4.831 29.015 1.00 73.50 81 THR A CA 1
ATOM 662 C C . THR A 1 81 ? -17.512 -4.089 30.179 1.00 73.50 81 THR A C 1
ATOM 664 O O . THR A 1 81 ? -16.809 -4.703 30.981 1.00 73.50 81 THR A O 1
ATOM 667 N N . SER A 1 82 ? -17.707 -2.768 30.289 1.00 76.94 82 SER A N 1
ATOM 668 C CA . SER A 1 82 ? -17.114 -2.022 31.391 1.00 76.94 82 SER A CA 1
ATOM 669 C C . SER A 1 82 ? -17.632 -2.604 32.712 1.00 76.94 82 SER A C 1
ATOM 671 O O . SER A 1 82 ? -18.813 -2.972 32.803 1.00 76.94 82 SER A O 1
ATOM 673 N N . PRO A 1 83 ? -16.777 -2.711 33.745 1.00 74.25 83 PRO A N 1
ATOM 674 C CA . PRO A 1 83 ? -17.169 -3.279 35.031 1.00 74.25 83 PRO A CA 1
ATOM 675 C C . PRO A 1 83 ? -18.427 -2.620 35.602 1.00 74.25 83 PRO A C 1
ATOM 677 O O . PRO A 1 83 ? -19.268 -3.297 36.179 1.00 74.25 83 PRO A O 1
ATOM 680 N N . GLU A 1 84 ? -18.589 -1.317 35.378 1.00 74.00 84 GLU A N 1
ATOM 681 C CA . GLU A 1 84 ? -19.758 -0.533 35.781 1.00 74.00 84 GLU A CA 1
ATOM 682 C C . GLU A 1 84 ? -21.044 -1.022 35.108 1.00 74.00 84 GLU A C 1
ATOM 684 O O . GLU A 1 84 ? -22.047 -1.243 35.785 1.00 74.00 84 GLU A O 1
ATOM 689 N N . THR A 1 85 ? -21.014 -1.252 33.792 1.00 74.88 85 THR A N 1
ATOM 690 C CA . THR A 1 85 ? -22.182 -1.709 33.022 1.00 74.88 85 THR A CA 1
ATOM 691 C C . THR A 1 85 ? -22.567 -3.135 33.407 1.00 74.88 85 THR A C 1
ATOM 693 O O . THR A 1 85 ? -23.747 -3.444 33.596 1.00 74.88 85 THR A O 1
ATOM 696 N N . VAL A 1 86 ? -21.567 -4.000 33.594 1.00 79.50 86 VAL A N 1
ATOM 697 C CA . VAL A 1 86 ? -21.764 -5.380 34.055 1.00 79.50 86 VAL A CA 1
ATOM 698 C C . VAL A 1 86 ? -22.321 -5.400 35.481 1.00 79.50 86 VAL A C 1
ATOM 700 O O . VAL A 1 86 ? -23.292 -6.110 35.743 1.00 79.50 86 VAL A O 1
ATOM 703 N N . GLN A 1 87 ? -21.782 -4.583 36.392 1.00 77.12 87 GLN A N 1
ATOM 704 C CA . GLN A 1 87 ? -22.287 -4.465 37.762 1.00 77.12 87 GLN A CA 1
ATOM 705 C C . GLN A 1 87 ? -23.706 -3.896 37.809 1.00 77.12 87 GLN A C 1
ATOM 707 O O . GLN A 1 87 ? -24.534 -4.410 38.557 1.00 77.12 87 GLN A O 1
ATOM 712 N N . ALA A 1 88 ? -24.015 -2.868 37.015 1.00 80.75 88 ALA A N 1
ATOM 713 C CA . ALA A 1 88 ? -25.356 -2.294 36.945 1.00 80.75 88 ALA A CA 1
ATOM 714 C C . ALA A 1 88 ? -26.381 -3.333 36.469 1.00 80.75 88 ALA A C 1
ATOM 716 O O . ALA A 1 88 ? -27.442 -3.483 37.079 1.00 80.75 88 ALA A O 1
ATOM 717 N N . ARG A 1 89 ? -26.036 -4.116 35.437 1.00 80.94 89 ARG A N 1
ATOM 718 C CA . ARG A 1 89 ? -26.888 -5.202 34.935 1.00 80.94 89 ARG A CA 1
ATOM 719 C C . ARG A 1 89 ? -27.028 -6.342 35.946 1.00 80.94 89 ARG A C 1
ATOM 721 O O . ARG A 1 89 ? -28.128 -6.853 36.121 1.00 80.94 89 ARG A O 1
ATOM 728 N N . ALA A 1 90 ? -25.957 -6.702 36.652 1.00 82.62 90 ALA A N 1
ATOM 729 C CA . ALA A 1 90 ? -25.999 -7.703 37.716 1.00 82.62 90 ALA A CA 1
ATOM 730 C C . ALA A 1 90 ? -26.900 -7.257 38.883 1.00 82.62 90 ALA A C 1
ATOM 732 O O . ALA A 1 90 ? -27.743 -8.025 39.340 1.00 82.62 90 ALA A O 1
ATOM 733 N N . ARG A 1 91 ? -26.803 -5.993 39.313 1.00 82.62 91 ARG A N 1
ATOM 734 C CA . ARG A 1 91 ? -27.684 -5.431 40.352 1.00 82.62 91 ARG A CA 1
ATOM 735 C C . ARG A 1 91 ? -29.148 -5.421 39.914 1.00 82.62 91 ARG A C 1
ATOM 737 O O . ARG A 1 91 ? -30.009 -5.800 40.701 1.00 82.62 91 ARG A O 1
ATOM 744 N N . ALA A 1 92 ? -29.429 -5.043 38.665 1.00 86.06 92 ALA A N 1
ATOM 745 C CA . ALA A 1 92 ? -30.784 -5.073 38.109 1.00 86.06 92 ALA A CA 1
ATOM 746 C C . ALA A 1 92 ? -31.382 -6.493 38.071 1.00 86.06 92 ALA A C 1
ATOM 748 O O . ALA A 1 92 ? -32.590 -6.656 38.206 1.00 86.06 92 ALA A O 1
ATOM 749 N N . LEU A 1 93 ? -30.539 -7.519 37.933 1.00 87.56 93 LEU A N 1
ATOM 750 C CA . LEU A 1 93 ? -30.922 -8.933 37.987 1.00 87.56 93 LEU A CA 1
ATOM 751 C C . LEU A 1 93 ? -30.988 -9.495 39.423 1.00 87.56 93 LEU A C 1
ATOM 753 O O . LEU A 1 93 ? -31.215 -10.688 39.601 1.00 87.56 93 LEU A O 1
ATOM 757 N N . GLY A 1 94 ? -30.796 -8.661 40.450 1.00 87.06 94 GLY A N 1
ATOM 758 C CA . GLY A 1 94 ? -30.887 -9.061 41.858 1.00 87.06 94 GLY A CA 1
ATOM 759 C C . GLY A 1 94 ? -29.610 -9.672 42.443 1.00 87.06 94 GLY A C 1
ATOM 760 O O . GLY A 1 94 ? -29.621 -10.103 43.599 1.00 87.06 94 GLY A O 1
ATOM 761 N N . PHE A 1 95 ? -28.499 -9.688 41.698 1.00 81.75 95 PHE A N 1
ATOM 762 C CA . PHE A 1 95 ? -27.210 -10.112 42.242 1.00 81.75 95 PHE A CA 1
ATOM 763 C C . PHE A 1 95 ? -26.698 -9.098 43.274 1.00 81.75 95 PHE A C 1
ATOM 765 O O . PHE A 1 95 ? -26.815 -7.881 43.103 1.00 81.75 95 PHE A O 1
ATOM 772 N N . ARG A 1 96 ? -26.097 -9.608 44.352 1.00 79.38 96 ARG A N 1
ATOM 773 C CA . ARG A 1 96 ? -25.482 -8.812 45.424 1.00 79.38 96 ARG A CA 1
ATOM 774 C C . ARG A 1 96 ? -23.961 -8.902 45.327 1.00 79.38 96 ARG A C 1
ATOM 776 O O . ARG A 1 96 ? -23.433 -9.886 44.819 1.00 79.38 96 ARG A O 1
ATOM 783 N N . ALA A 1 97 ? -23.263 -7.870 45.797 1.00 73.44 97 ALA A N 1
ATOM 784 C CA . ALA A 1 97 ? -21.804 -7.875 45.827 1.00 73.44 97 ALA A CA 1
ATOM 785 C C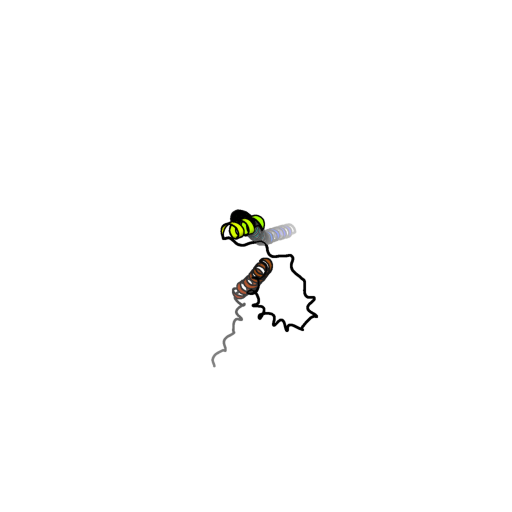 . ALA A 1 97 ? -21.302 -9.023 46.716 1.00 73.44 97 ALA A C 1
ATOM 787 O O . ALA A 1 97 ? -21.765 -9.176 47.847 1.00 73.44 97 ALA A O 1
ATOM 788 N N . SER A 1 98 ? -20.378 -9.829 46.190 1.00 72.75 98 SER A N 1
ATOM 789 C CA . SER A 1 98 ? -19.714 -10.868 46.975 1.00 72.75 98 SER A CA 1
ATOM 790 C C . SER A 1 98 ? -18.799 -10.217 48.019 1.00 72.75 98 SER A C 1
ATOM 792 O O . SER A 1 98 ? -18.177 -9.195 47.708 1.00 72.75 98 SER A O 1
ATOM 794 N N . PRO A 1 99 ? -18.679 -10.788 49.230 1.00 75.94 99 PRO A N 1
ATOM 795 C CA . PRO A 1 99 ? -17.634 -10.404 50.173 1.00 75.94 99 PRO A CA 1
ATOM 796 C C . PRO A 1 99 ? -16.236 -10.528 49.535 1.00 75.94 99 PRO A C 1
ATOM 798 O O . PRO A 1 99 ? -16.075 -11.274 48.558 1.00 75.94 99 PRO A O 1
ATOM 801 N N . PRO A 1 100 ? -15.244 -9.768 50.044 1.00 75.62 100 PRO A N 1
ATOM 802 C CA . PRO A 1 100 ? -13.897 -9.720 49.482 1.00 75.62 100 PRO A CA 1
ATOM 803 C C . PRO A 1 100 ? -13.312 -11.127 49.353 1.00 75.62 100 PRO A C 1
ATOM 805 O O . PRO A 1 100 ? -13.415 -11.935 50.272 1.00 75.62 100 PRO A O 1
ATOM 808 N N . ALA A 1 101 ? -12.738 -11.416 48.184 1.00 70.12 101 ALA A N 1
ATOM 809 C CA . ALA A 1 101 ? -12.198 -12.730 47.871 1.00 70.12 101 ALA A CA 1
ATOM 810 C C . ALA A 1 101 ? -11.018 -13.061 48.794 1.00 70.12 101 ALA A C 1
ATOM 812 O O . ALA A 1 101 ? -10.052 -12.303 48.880 1.00 70.12 101 ALA A O 1
ATOM 813 N N . GLU A 1 102 ? -11.099 -14.207 49.463 1.00 76.94 102 GLU A N 1
ATOM 814 C CA . GLU A 1 102 ? -9.987 -14.791 50.201 1.00 76.94 102 GLU A CA 1
ATOM 815 C C . GLU A 1 102 ? -9.079 -15.513 49.198 1.00 76.94 102 GLU A C 1
ATOM 817 O O . GLU A 1 102 ? -9.491 -16.455 48.518 1.00 76.94 102 GLU A O 1
ATOM 822 N N . PHE A 1 103 ? -7.856 -15.012 49.031 1.00 70.94 103 PHE A N 1
ATOM 823 C CA . PHE A 1 103 ? -6.908 -15.569 48.075 1.00 70.94 103 PHE A CA 1
ATOM 824 C C . PHE A 1 103 ? -6.231 -16.800 48.680 1.00 70.94 103 PHE A C 1
ATOM 826 O O . PHE A 1 103 ? -5.380 -16.675 49.559 1.00 70.94 103 PHE A O 1
ATOM 833 N N . LEU A 1 104 ? -6.566 -17.993 48.181 1.00 76.06 104 LEU A N 1
ATOM 834 C CA . LEU A 1 104 ? -5.741 -19.175 48.417 1.00 76.06 104 LEU A CA 1
ATOM 835 C C . LEU A 1 104 ? -4.464 -19.059 47.578 1.00 76.06 104 LEU A C 1
ATOM 837 O O . LEU A 1 104 ? -4.519 -19.031 46.347 1.00 76.06 104 LEU A O 1
ATOM 841 N N . VAL A 1 105 ? -3.309 -19.030 48.241 1.00 72.88 105 VAL A N 1
ATOM 842 C CA . VAL A 1 105 ? -2.015 -19.201 47.574 1.00 72.88 105 VAL A CA 1
ATOM 843 C C . VAL A 1 105 ? -1.918 -20.661 47.141 1.00 72.88 105 VAL A C 1
ATOM 845 O O . VAL A 1 105 ? -1.609 -21.544 47.937 1.00 72.88 105 VAL A O 1
ATOM 848 N N . VAL A 1 106 ? -2.236 -20.926 45.876 1.00 72.38 106 VAL A N 1
ATOM 849 C CA . VAL A 1 106 ? -2.038 -22.242 45.269 1.00 72.38 106 VAL A CA 1
ATOM 850 C C . VAL A 1 106 ? -0.548 -22.392 44.985 1.00 72.38 106 VAL A C 1
ATOM 852 O O . VAL A 1 106 ? -0.010 -21.735 44.097 1.00 72.38 106 VAL A O 1
ATOM 855 N N . THR A 1 107 ? 0.130 -23.236 45.762 1.00 72.69 107 THR A N 1
ATOM 856 C CA . THR A 1 107 ? 1.470 -23.730 45.429 1.00 72.69 107 THR A CA 1
ATOM 857 C C . THR A 1 107 ? 1.413 -24.369 44.045 1.00 72.69 107 THR A C 1
ATOM 859 O O . THR A 1 107 ? 0.539 -25.196 43.794 1.00 72.69 107 THR A O 1
ATOM 862 N N . GLU A 1 108 ? 2.302 -23.941 43.149 1.00 65.69 108 GLU A N 1
ATOM 863 C CA . GLU A 1 108 ? 2.327 -24.321 41.736 1.00 65.69 108 GLU A CA 1
ATOM 864 C C . GLU A 1 108 ? 2.195 -25.840 41.552 1.00 65.69 108 GLU A C 1
ATOM 866 O O . GLU A 1 108 ? 3.142 -26.604 41.725 1.00 65.69 108 GLU A O 1
ATOM 871 N N . VAL A 1 109 ? 0.997 -26.293 41.182 1.00 66.88 109 VAL A N 1
ATOM 872 C CA . VAL A 1 109 ? 0.821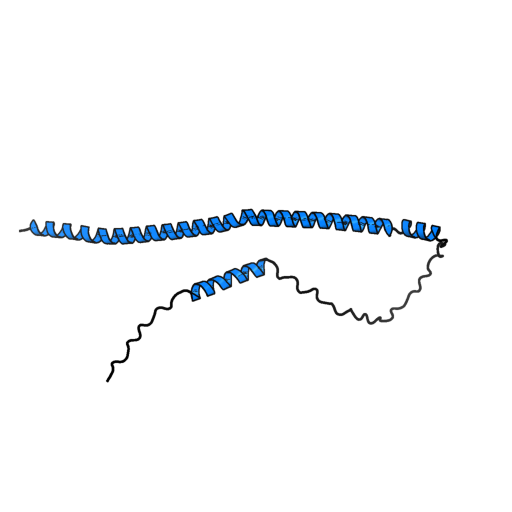 -27.620 40.600 1.00 66.88 109 VAL A CA 1
ATOM 873 C C . VAL A 1 109 ? 1.342 -27.495 39.171 1.00 66.88 109 VAL A C 1
ATOM 875 O O . VAL A 1 109 ? 0.867 -26.607 38.458 1.00 66.88 109 VAL A O 1
ATOM 878 N N . PRO A 1 110 ? 2.307 -28.316 38.722 1.00 68.94 110 PRO A N 1
ATOM 879 C CA . PRO A 1 110 ? 2.814 -28.242 37.360 1.00 68.94 110 PRO A CA 1
ATOM 880 C C . PRO A 1 110 ? 1.687 -28.613 36.395 1.00 68.94 110 PRO A C 1
ATOM 882 O O . PRO A 1 110 ? 1.431 -29.783 36.112 1.00 68.94 110 PRO A O 1
ATOM 885 N N . ILE A 1 111 ? 0.979 -27.602 35.898 1.00 66.06 111 ILE A N 1
ATOM 886 C CA . ILE A 1 111 ? 0.029 -27.776 34.814 1.00 66.06 111 ILE A CA 1
ATOM 887 C C . ILE A 1 111 ? 0.890 -28.004 33.580 1.00 66.06 111 ILE A C 1
ATOM 889 O O . ILE A 1 111 ? 1.576 -27.095 33.110 1.00 66.06 111 ILE A O 1
ATOM 893 N N . MET A 1 112 ? 0.883 -29.231 33.066 1.00 65.31 112 MET A N 1
ATOM 894 C CA . MET A 1 112 ? 1.401 -29.527 31.736 1.00 65.31 112 MET A CA 1
ATOM 895 C C . MET A 1 112 ? 0.532 -28.756 30.743 1.00 65.31 112 MET A C 1
ATOM 897 O O . MET A 1 112 ? -0.500 -29.245 30.285 1.00 65.31 112 MET A O 1
ATOM 901 N N . VAL A 1 113 ? 0.910 -27.508 30.460 1.00 68.50 113 VAL A N 1
ATOM 902 C CA . VAL A 1 113 ? 0.275 -26.702 29.424 1.00 68.50 113 VAL A CA 1
ATOM 903 C C . VAL A 1 113 ? 0.657 -27.349 28.105 1.00 68.50 113 VAL A C 1
ATOM 905 O O . VAL A 1 113 ? 1.700 -27.061 27.517 1.00 68.50 113 VAL A O 1
ATOM 908 N N . GLN A 1 114 ? -0.191 -28.265 27.647 1.00 65.25 114 GLN A N 1
ATOM 909 C CA . GLN A 1 114 ? -0.150 -28.738 26.281 1.00 65.25 114 GLN A CA 1
ATOM 910 C C . GLN A 1 114 ? -0.512 -27.528 25.423 1.00 65.25 114 GLN A C 1
ATOM 912 O O . GLN A 1 114 ? -1.681 -27.173 25.278 1.00 65.25 114 GLN A O 1
ATOM 917 N N . ARG A 1 115 ? 0.517 -26.812 24.948 1.00 69.81 115 ARG A N 1
ATOM 918 C CA . ARG A 1 115 ? 0.348 -25.728 23.984 1.00 69.81 115 ARG A CA 1
ATOM 919 C C . ARG A 1 115 ? -0.490 -26.332 22.855 1.00 69.81 115 ARG A C 1
ATOM 921 O O . ARG A 1 115 ? -0.035 -27.332 22.291 1.00 69.81 115 ARG A O 1
ATOM 928 N N . PRO A 1 116 ? -1.695 -25.804 22.552 1.00 70.69 116 PRO A N 1
ATOM 929 C CA . PRO A 1 116 ? -2.438 -26.282 21.396 1.00 70.69 116 PRO A CA 1
ATOM 930 C C . PRO A 1 116 ? -1.464 -26.255 20.222 1.00 70.69 116 PRO A C 1
ATOM 932 O O . PRO A 1 116 ? -0.668 -25.303 20.163 1.00 70.69 116 PRO A O 1
ATOM 935 N N . PRO A 1 117 ? -1.434 -27.302 19.370 1.00 68.19 117 PRO A N 1
ATOM 936 C CA . PRO A 1 117 ? -0.526 -27.339 18.236 1.00 68.19 117 PRO A CA 1
ATOM 937 C C . PRO A 1 117 ? -0.620 -25.971 17.598 1.00 68.19 117 PRO A C 1
ATOM 939 O O . PRO A 1 117 ? -1.718 -25.494 17.308 1.00 68.19 117 PRO A O 1
ATOM 942 N N . THR A 1 118 ? 0.513 -25.271 17.576 1.00 59.31 118 THR A N 1
ATOM 943 C CA . THR A 1 118 ? 0.578 -23.959 16.963 1.00 59.31 118 THR A CA 1
ATOM 944 C C . THR A 1 118 ? 0.225 -24.247 15.525 1.00 59.31 118 THR A C 1
ATOM 946 O O . THR A 1 118 ? 1.066 -24.751 14.789 1.00 59.31 118 THR A O 1
ATOM 949 N N . THR A 1 119 ? -1.044 -24.056 15.161 1.00 61.34 119 THR A N 1
ATOM 950 C CA . THR A 1 119 ? -1.451 -23.954 13.776 1.00 61.34 119 THR A CA 1
ATOM 951 C C . THR A 1 119 ? -0.581 -22.823 13.289 1.00 61.34 119 THR A C 1
ATOM 953 O O . THR A 1 119 ? -0.809 -21.665 13.649 1.00 61.34 119 THR A O 1
ATOM 956 N N . SER A 1 120 ? 0.513 -23.176 12.615 1.00 62.47 120 SER A N 1
ATOM 957 C CA . SER A 1 120 ? 1.308 -22.224 11.880 1.00 62.47 120 SER A CA 1
ATOM 958 C C . SER A 1 120 ? 0.285 -21.459 11.067 1.00 62.47 120 SER A C 1
ATOM 960 O O . SER A 1 120 ? -0.477 -22.039 10.290 1.00 62.47 120 SER A O 1
ATOM 962 N N . LEU A 1 121 ? 0.172 -20.163 11.356 1.00 63.94 121 LEU A N 1
ATOM 963 C CA . LEU A 1 121 ? -0.546 -19.263 10.477 1.00 63.94 121 LEU A CA 1
ATOM 964 C C . LEU A 1 121 ? -0.023 -19.599 9.071 1.00 63.94 121 LEU A C 1
ATOM 966 O O . LEU A 1 121 ? 1.205 -19.710 8.952 1.00 63.94 121 LEU A O 1
ATOM 970 N N . PRO A 1 122 ? -0.892 -19.862 8.071 1.00 68.81 122 PRO A N 1
ATOM 971 C CA . PRO A 1 122 ? -0.444 -20.144 6.718 1.00 68.81 122 PRO A CA 1
ATOM 972 C C . PRO A 1 122 ? 0.658 -19.159 6.382 1.00 68.81 122 PRO A C 1
ATOM 974 O O . PRO A 1 122 ? 0.498 -17.963 6.652 1.00 68.81 122 PRO A O 1
ATOM 977 N N . ASP A 1 123 ? 1.779 -19.722 5.936 1.00 65.12 123 ASP A N 1
ATOM 978 C CA . ASP A 1 123 ? 3.039 -19.036 5.715 1.00 65.12 123 ASP A CA 1
ATOM 979 C C . ASP A 1 123 ? 2.758 -17.634 5.182 1.00 65.12 123 ASP A C 1
ATOM 981 O O . ASP A 1 123 ? 2.020 -17.466 4.202 1.00 65.12 123 ASP A O 1
ATOM 985 N N . ARG A 1 124 ? 3.230 -16.618 5.913 1.00 66.50 124 ARG A N 1
ATOM 986 C CA . ARG A 1 124 ? 3.049 -15.225 5.510 1.00 66.50 124 ARG A CA 1
ATOM 987 C C . ARG A 1 124 ? 3.484 -15.162 4.045 1.00 66.50 124 ARG A C 1
ATOM 989 O O . ARG A 1 124 ? 4.615 -15.561 3.779 1.00 66.50 124 ARG A O 1
ATOM 996 N N . PRO A 1 125 ? 2.632 -14.702 3.105 1.00 68.69 125 PRO A N 1
ATOM 997 C CA . PRO A 1 125 ? 3.032 -14.648 1.709 1.00 68.69 125 PRO A CA 1
ATOM 998 C C . PRO A 1 125 ? 4.375 -13.915 1.630 1.00 68.69 125 PRO A C 1
ATOM 1000 O O . PRO A 1 125 ? 4.536 -12.904 2.335 1.00 68.69 125 PRO A O 1
ATOM 1003 N N . PRO A 1 126 ? 5.342 -14.451 0.858 1.00 62.47 126 PRO A N 1
ATOM 1004 C CA . PRO A 1 126 ? 6.692 -13.915 0.804 1.00 62.47 126 PRO A CA 1
ATOM 1005 C C . PRO A 1 126 ? 6.607 -12.418 0.552 1.00 62.47 126 PRO A C 1
ATOM 1007 O O . PRO A 1 126 ? 5.748 -11.942 -0.201 1.00 62.47 126 PRO A O 1
ATOM 1010 N N . ALA A 1 127 ? 7.438 -11.659 1.262 1.00 68.50 127 ALA A N 1
ATOM 1011 C CA . ALA A 1 127 ? 7.387 -10.213 1.193 1.00 68.50 127 ALA A CA 1
ATOM 1012 C C . ALA A 1 127 ? 7.471 -9.763 -0.290 1.00 68.50 127 ALA A C 1
ATOM 1014 O O . ALA A 1 127 ? 8.178 -10.397 -1.076 1.00 68.50 127 ALA A O 1
ATOM 1015 N N . PRO A 1 128 ? 6.757 -8.697 -0.714 1.00 69.75 128 PRO A N 1
ATOM 1016 C CA . PRO A 1 128 ? 6.564 -8.364 -2.136 1.00 69.75 128 PRO A CA 1
ATOM 1017 C C . PRO A 1 128 ? 7.853 -8.262 -2.966 1.00 69.75 128 PRO A C 1
ATOM 1019 O O . PRO A 1 128 ? 7.844 -8.476 -4.176 1.00 69.75 128 PRO A O 1
ATOM 1022 N N . LEU A 1 129 ? 8.975 -7.964 -2.311 1.00 56.88 129 LEU A N 1
ATOM 1023 C CA . LEU A 1 129 ? 10.296 -7.869 -2.920 1.00 56.88 129 LEU A CA 1
ATOM 1024 C C . LEU A 1 129 ? 10.885 -9.220 -3.378 1.00 56.88 129 LEU A C 1
ATOM 1026 O O . LEU A 1 129 ? 11.615 -9.240 -4.363 1.00 56.88 129 LEU A O 1
ATOM 1030 N N . GLU A 1 130 ? 10.520 -10.353 -2.775 1.00 61.28 130 GLU A N 1
ATOM 1031 C CA . GLU A 1 130 ? 11.000 -11.687 -3.186 1.00 61.28 130 GLU A CA 1
ATOM 1032 C C . GLU A 1 130 ? 10.294 -12.178 -4.461 1.00 61.28 130 GLU A C 1
ATOM 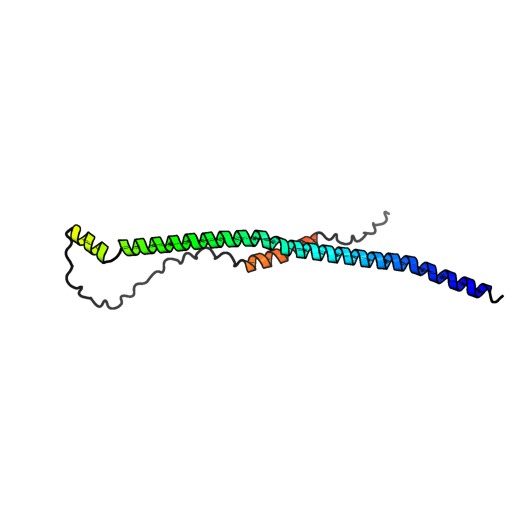1034 O O . GLU A 1 130 ? 10.902 -12.780 -5.352 1.00 61.28 130 GLU A O 1
ATOM 1039 N N . VAL A 1 131 ? 9.009 -11.843 -4.607 1.00 63.00 131 VAL A N 1
ATOM 1040 C CA . VAL A 1 131 ? 8.217 -12.149 -5.811 1.00 63.00 131 VAL A CA 1
ATOM 1041 C C . VAL A 1 131 ? 8.686 -11.315 -7.011 1.00 63.00 131 VAL A C 1
ATOM 1043 O O . VAL A 1 131 ? 8.705 -11.798 -8.144 1.00 63.00 131 VAL A O 1
ATOM 1046 N N . LEU A 1 132 ? 9.118 -10.073 -6.779 1.00 59.72 132 LEU A N 1
ATOM 1047 C CA . LEU A 1 132 ? 9.653 -9.213 -7.839 1.00 59.72 132 LEU A CA 1
ATOM 1048 C C . LEU A 1 132 ? 11.037 -9.674 -8.325 1.00 59.72 132 LEU A C 1
ATOM 1050 O O . LEU A 1 132 ? 11.285 -9.650 -9.530 1.00 59.72 132 LEU A O 1
ATOM 1054 N N . LEU A 1 133 ? 11.908 -10.151 -7.428 1.00 59.03 133 LEU A N 1
ATOM 1055 C CA . LEU A 1 133 ? 13.248 -10.643 -7.783 1.00 59.03 133 LEU A CA 1
ATOM 1056 C C . LEU A 1 133 ? 13.226 -11.987 -8.535 1.00 59.03 133 LEU A C 1
ATOM 1058 O O . LEU A 1 133 ? 14.087 -12.238 -9.374 1.00 59.03 133 LEU A O 1
ATOM 1062 N N . SER A 1 134 ? 12.234 -12.846 -8.290 1.00 58.88 134 SER A N 1
ATOM 1063 C CA . SER A 1 134 ? 12.096 -14.124 -9.014 1.00 58.88 134 SER A CA 1
ATOM 1064 C C . SER A 1 134 ? 11.553 -13.948 -10.438 1.00 58.88 134 SER A C 1
ATOM 1066 O O . SER A 1 134 ? 11.981 -14.639 -11.366 1.00 58.88 134 SER A O 1
ATOM 1068 N N . ARG A 1 135 ? 10.659 -12.976 -10.654 1.00 60.50 135 ARG A N 1
ATOM 1069 C CA . ARG A 1 135 ? 10.077 -12.697 -11.976 1.00 60.50 135 ARG A CA 1
ATOM 1070 C C . ARG A 1 135 ? 11.098 -12.142 -12.978 1.00 60.50 135 ARG A C 1
ATOM 1072 O O . ARG A 1 135 ? 10.971 -12.409 -14.172 1.00 60.50 135 ARG A O 1
ATOM 1079 N N . THR A 1 136 ? 12.108 -11.403 -12.520 1.00 59.34 136 THR A N 1
ATOM 1080 C CA . THR A 1 136 ? 13.161 -10.862 -13.398 1.00 59.34 136 THR A CA 1
ATOM 1081 C C . THR A 1 136 ? 14.140 -11.939 -13.873 1.00 59.34 136 THR A C 1
ATOM 1083 O O . THR A 1 136 ? 14.649 -11.848 -14.984 1.00 59.34 136 THR A O 1
ATOM 1086 N N . SER A 1 137 ? 14.367 -12.996 -13.092 1.00 57.56 137 SER A N 1
ATOM 1087 C CA . SER A 1 137 ? 15.280 -14.080 -13.483 1.00 57.56 137 SER A CA 1
ATOM 1088 C C . SER A 1 137 ? 14.711 -14.949 -14.618 1.00 57.56 137 SER A C 1
ATOM 1090 O O . SER A 1 137 ? 15.404 -15.263 -15.588 1.00 57.56 137 SER A O 1
ATOM 1092 N N . ASN A 1 138 ? 13.415 -15.274 -14.562 1.00 66.62 138 ASN A N 1
ATOM 1093 C CA . ASN A 1 138 ? 12.810 -16.218 -15.508 1.00 66.62 138 ASN A CA 1
ATOM 1094 C C . ASN A 1 138 ? 12.670 -15.673 -16.941 1.00 66.62 138 ASN A C 1
ATOM 1096 O O . ASN A 1 138 ? 12.720 -16.452 -17.889 1.00 66.62 138 ASN A O 1
ATOM 1100 N N . TRP A 1 139 ? 12.536 -14.357 -17.148 1.00 72.19 139 TRP A N 1
ATOM 1101 C CA . TRP A 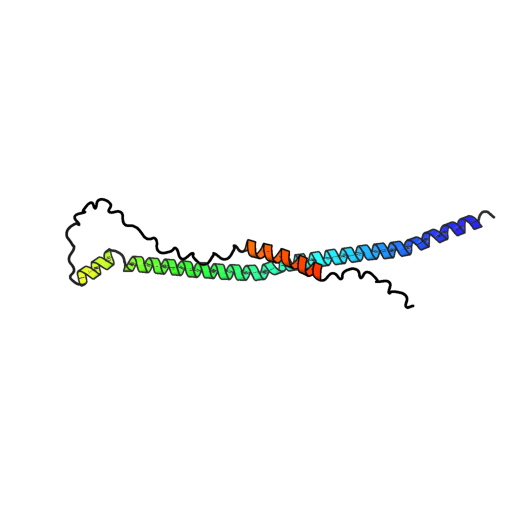1 139 ? 12.425 -13.805 -18.508 1.00 72.19 139 TRP A CA 1
ATOM 1102 C C . TRP A 1 139 ? 13.734 -13.933 -19.299 1.00 72.19 139 TRP A C 1
ATOM 1104 O O . TRP A 1 139 ? 13.677 -14.197 -20.498 1.00 72.19 139 TRP A O 1
ATOM 1114 N N . LEU A 1 140 ? 14.900 -13.778 -18.655 1.00 66.38 140 LEU A N 1
ATOM 1115 C CA . LEU A 1 140 ? 16.198 -13.870 -19.336 1.00 66.38 140 LEU A CA 1
ATOM 1116 C C . LEU A 1 140 ? 16.453 -15.279 -19.876 1.00 66.38 140 LEU A C 1
ATOM 1118 O O . LEU A 1 140 ? 16.972 -15.423 -20.982 1.00 66.38 140 LEU A O 1
ATOM 1122 N N . GLN A 1 141 ? 16.022 -16.310 -19.146 1.00 66.19 141 GLN A N 1
ATOM 1123 C CA . GLN A 1 141 ? 16.096 -17.695 -19.617 1.00 66.19 141 GLN A CA 1
ATOM 1124 C C . GLN A 1 141 ? 15.160 -17.933 -20.805 1.00 66.19 141 GLN A C 1
ATOM 1126 O O . GLN A 1 141 ? 15.576 -18.502 -21.815 1.00 66.19 141 GLN A O 1
ATOM 1131 N N . THR A 1 142 ? 13.930 -17.420 -20.738 1.00 75.31 142 THR A N 1
ATOM 1132 C CA . THR A 1 142 ? 12.980 -17.500 -21.856 1.00 75.31 142 THR A CA 1
ATOM 1133 C C . THR A 1 142 ? 13.494 -16.741 -23.082 1.00 75.31 142 THR A C 1
ATOM 1135 O O . THR A 1 142 ? 13.431 -17.254 -24.197 1.00 75.31 142 THR A O 1
ATOM 1138 N N . ALA A 1 143 ? 14.078 -15.558 -22.893 1.00 72.69 143 ALA A N 1
ATOM 1139 C CA . ALA A 1 143 ? 14.660 -14.767 -23.972 1.00 72.69 143 ALA A CA 1
ATOM 1140 C C . ALA A 1 143 ? 15.880 -15.459 -24.601 1.00 72.69 143 ALA A C 1
ATOM 1142 O O . ALA A 1 143 ? 16.012 -15.459 -25.823 1.00 72.69 143 ALA A O 1
ATOM 1143 N N . MET A 1 144 ? 16.732 -16.103 -23.795 1.00 70.81 144 MET A N 1
ATOM 1144 C CA . MET A 1 144 ? 17.843 -16.910 -24.310 1.00 70.81 144 MET A CA 1
ATOM 1145 C C . MET A 1 144 ? 17.365 -18.147 -25.073 1.00 70.81 144 MET A C 1
ATOM 1147 O O . MET A 1 144 ? 17.978 -18.502 -26.076 1.00 70.81 144 MET A O 1
ATOM 1151 N N . SER A 1 145 ? 16.267 -18.777 -24.649 1.00 73.44 145 SER A N 1
ATOM 1152 C CA . SER A 1 145 ? 15.728 -19.966 -25.327 1.00 73.44 145 SER A CA 1
ATOM 1153 C C . SER A 1 145 ? 15.153 -19.676 -26.720 1.00 73.44 145 SER A C 1
ATOM 1155 O O . SER A 1 145 ? 15.067 -20.573 -27.553 1.00 73.44 145 SER A O 1
ATOM 1157 N N . LEU A 1 146 ? 14.794 -18.417 -26.990 1.00 68.12 146 LEU A N 1
ATOM 1158 C CA . LEU A 1 146 ? 14.286 -17.968 -28.287 1.00 68.12 146 LEU A CA 1
ATOM 1159 C C . LEU A 1 146 ? 15.400 -17.589 -29.271 1.00 68.12 146 LEU A C 1
ATOM 1161 O O . LEU A 1 146 ? 15.106 -17.284 -30.427 1.00 68.12 146 LEU A O 1
ATOM 1165 N N . LEU A 1 147 ? 16.668 -17.598 -28.843 1.00 68.19 147 LEU A N 1
ATOM 1166 C CA . LEU A 1 147 ? 17.790 -17.339 -29.734 1.00 68.19 147 LEU A CA 1
ATOM 1167 C C . LEU A 1 147 ? 18.064 -18.612 -30.559 1.00 68.19 147 LEU A C 1
ATOM 1169 O O . LEU A 1 147 ? 18.452 -19.631 -29.984 1.00 68.19 147 LEU A O 1
ATOM 1173 N N . PRO A 1 148 ? 17.860 -18.600 -31.890 1.00 61.88 148 PRO A N 1
ATOM 1174 C CA . PRO A 1 148 ? 18.107 -19.779 -32.707 1.00 61.88 148 PRO A CA 1
ATOM 1175 C C . PRO A 1 148 ? 19.592 -20.139 -32.631 1.00 61.88 148 PRO A C 1
ATOM 1177 O O . PRO A 1 148 ? 20.456 -19.329 -32.978 1.00 61.88 148 PRO A O 1
ATOM 1180 N N . ALA A 1 149 ? 19.889 -21.354 -32.162 1.00 57.47 149 ALA A N 1
ATOM 1181 C CA . ALA A 1 149 ? 21.242 -21.894 -32.177 1.00 57.47 149 ALA A CA 1
ATOM 1182 C C . ALA A 1 149 ? 21.814 -21.791 -33.605 1.00 57.47 149 ALA A C 1
ATOM 1184 O O . ALA A 1 149 ? 21.091 -22.086 -34.564 1.00 57.47 149 ALA A O 1
ATOM 1185 N N . PRO A 1 150 ? 23.082 -21.369 -33.782 1.00 56.03 150 PRO A N 1
ATOM 1186 C CA . PRO A 1 150 ? 23.700 -21.334 -35.099 1.00 56.03 150 PRO A CA 1
ATOM 1187 C C . PRO A 1 150 ? 23.681 -22.756 -35.651 1.00 56.03 150 PRO A C 1
ATOM 1189 O O . PRO A 1 150 ? 24.346 -23.644 -35.114 1.00 56.03 150 PRO A O 1
ATOM 1192 N N . GLN A 1 151 ? 22.866 -22.986 -36.681 1.00 54.34 151 GLN A N 1
ATOM 1193 C CA . GLN A 1 151 ? 22.761 -24.294 -37.305 1.00 54.34 151 GLN A CA 1
ATOM 1194 C C . GLN A 1 151 ? 24.146 -24.686 -37.816 1.00 54.34 151 GLN A C 1
ATOM 1196 O O . GLN A 1 151 ? 24.681 -24.074 -38.743 1.00 54.34 151 GLN A O 1
ATOM 1201 N N . ARG A 1 152 ? 24.750 -25.691 -37.174 1.00 49.50 152 ARG A N 1
ATOM 1202 C CA . ARG A 1 152 ? 25.883 -26.414 -37.742 1.00 49.50 152 ARG A CA 1
ATOM 1203 C C . ARG A 1 152 ? 25.353 -27.024 -39.030 1.00 49.50 152 ARG A C 1
ATOM 1205 O O . ARG A 1 152 ? 24.534 -27.933 -38.984 1.00 49.50 152 ARG A O 1
ATOM 1212 N N . VAL A 1 153 ? 25.775 -26.468 -40.158 1.00 55.94 153 VAL A N 1
ATOM 1213 C CA . VAL A 1 153 ? 25.558 -27.054 -41.476 1.00 55.94 153 VAL A CA 1
ATOM 1214 C C . VAL A 1 153 ? 26.213 -28.433 -41.439 1.00 55.94 153 VAL A C 1
ATOM 1216 O O . VAL A 1 153 ? 27.436 -28.542 -41.523 1.00 55.94 153 VAL A O 1
ATOM 1219 N N . GLU A 1 154 ? 25.416 -29.477 -41.211 1.00 50.38 154 GLU A N 1
ATOM 1220 C CA . GLU A 1 154 ? 25.852 -30.852 -41.411 1.00 50.38 154 GLU A CA 1
ATOM 1221 C C . GLU A 1 154 ? 26.160 -31.016 -42.898 1.00 50.38 154 GLU A C 1
ATOM 1223 O O . GLU A 1 154 ? 25.277 -30.984 -43.755 1.00 50.38 154 GLU A O 1
ATOM 1228 N N . ALA A 1 155 ? 27.447 -31.144 -43.208 1.00 56.31 155 ALA A N 1
ATOM 1229 C CA . ALA A 1 155 ? 27.891 -31.653 -44.489 1.00 56.31 155 ALA A CA 1
ATOM 1230 C C . ALA A 1 155 ? 27.374 -33.094 -44.610 1.00 56.31 155 ALA A C 1
ATOM 1232 O O . ALA A 1 155 ? 27.866 -33.997 -43.934 1.00 56.31 155 ALA A O 1
ATOM 1233 N N . GLY A 1 156 ? 26.331 -33.279 -45.422 1.00 49.12 156 GLY A N 1
ATOM 1234 C CA . GLY A 1 156 ? 25.727 -34.581 -45.677 1.00 49.12 156 GLY A CA 1
ATOM 1235 C C . GLY A 1 156 ? 26.738 -35.577 -46.264 1.00 49.12 156 GLY A C 1
ATOM 1236 O O . GLY A 1 156 ? 27.613 -35.179 -47.039 1.00 49.12 156 GLY A O 1
ATOM 1237 N N . PRO A 1 157 ? 26.641 -36.872 -45.915 1.00 59.41 157 PRO A N 1
ATOM 1238 C CA . PRO A 1 157 ? 27.543 -37.888 -46.434 1.00 59.41 157 PRO A CA 1
ATOM 1239 C C . PRO A 1 157 ? 27.305 -38.105 -47.933 1.00 59.41 157 PRO A C 1
ATOM 1241 O O . PRO A 1 157 ? 26.177 -38.332 -48.379 1.00 59.41 157 PRO A O 1
ATOM 1244 N N . ALA A 1 158 ? 28.391 -38.045 -48.707 1.00 50.81 158 ALA A N 1
ATOM 1245 C CA . ALA A 1 158 ? 28.409 -38.437 -50.107 1.00 50.81 158 ALA A CA 1
ATOM 1246 C C . ALA A 1 158 ? 27.977 -39.909 -50.227 1.00 50.81 158 ALA A C 1
ATOM 1248 O O . ALA A 1 158 ? 28.556 -40.801 -49.608 1.00 50.81 158 ALA A O 1
ATOM 1249 N N . LYS A 1 159 ? 26.900 -40.113 -50.984 1.00 50.12 159 LYS A N 1
ATOM 1250 C CA . LYS A 1 159 ? 26.291 -41.402 -51.325 1.00 50.12 159 LYS A CA 1
ATOM 1251 C C . LYS A 1 159 ? 27.290 -42.258 -52.142 1.00 50.12 159 LYS A C 1
ATOM 1253 O O . LYS A 1 159 ? 28.042 -41.656 -52.907 1.00 50.12 159 LYS A O 1
ATOM 1258 N N . PRO A 1 160 ? 27.313 -43.596 -51.965 1.00 64.44 160 PRO A N 1
ATOM 1259 C CA . PRO A 1 160 ? 28.293 -44.500 -52.585 1.00 64.44 160 PRO A CA 1
ATOM 1260 C C . PRO A 1 160 ? 28.217 -44.562 -54.111 1.00 64.44 160 PRO A C 1
ATOM 1262 O O . PRO A 1 160 ? 27.104 -44.366 -54.659 1.00 64.44 160 PRO A O 1
#

Secondary structure (DSSP, 8-state):
--HHHHHHHHHHHHHTHHHHHHHHHHHHHHHHHHHHHHHHHHHHHHHHHHHHHHHHHHHHHHHHHHHHHHHHHHHHHHHHT-HHHHHHHHHHTT--PPPPP--------------------S-PPPPHHHHHHHHHHHHHHHHHHTS--------PPPP-

Foldseek 3Di:
DVVVVVVVVVVVVVVVVVVVVVVVVVVVVVVVVVVVVVVVVVVVVVVVVPVVVVVVVVVVVVVVVVVVVVVVVVVVCCVCVPPVNVVVVCVVVVHDDDDDDDDDPDDDDPDPPPPDPPPPPPPDPPDPVVVVVVVVVVVVVVVVVPPDDPDPPPPDDDDD